Protein AF-A0A350XF36-F1 (afdb_monomer_lite)

Foldseek 3Di:
DPQDDDPVVLVVVCVVLVDDQDDDPVNLVSLVVLLVVLVPDPDDRPSSVVSNVSSVVSNVVVCCVPVVPPCVVVVVVVPD

Radius of gyration: 16.61 Å; chains: 1; bounding box: 53×28×35 Å

pLDDT: mean 86.58, std 16.82, range [41.75, 97.94]

Sequence (80 aa):
MTLTFDKNAYEALLAEVQPQVITSEEENERYLEIVEELMACKNRTPEQNALLKLLVLLIEEFEDEHYPLTREGINSLANS

Secondary structure (DSSP, 8-state):
------HHHHHHHHHHH------SHHHHHHHHHHHHHHHH-TT--HHHHHHHHHHHHHHHHHHHHHS---THHHHSTT--

Structure (mmCIF, N/CA/C/O backbone):
data_AF-A0A350XF36-F1
#
_entry.id   AF-A0A350XF36-F1
#
loop_
_atom_site.group_PDB
_atom_site.id
_atom_site.type_symbol
_atom_site.label_atom_id
_atom_site.label_alt_id
_atom_site.label_comp_id
_atom_site.label_asym_id
_atom_site.label_entity_id
_atom_site.label_seq_id
_atom_site.pdbx_PDB_ins_code
_atom_site.Cartn_x
_atom_site.Cartn_y
_atom_site.Cartn_z
_atom_site.occupancy
_atom_site.B_iso_or_equiv
_atom_site.auth_seq_id
_atom_site.auth_comp_id
_atom_site.auth_asym_id
_atom_site.auth_atom_id
_atom_site.pdbx_PDB_model_num
ATOM 1 N N . MET A 1 1 ? -13.174 -1.660 21.988 1.00 41.75 1 MET A N 1
ATOM 2 C CA . MET A 1 1 ? -13.768 -0.640 21.100 1.00 41.75 1 MET A CA 1
ATOM 3 C C . MET A 1 1 ? -13.802 -1.258 19.720 1.00 41.75 1 MET A C 1
ATOM 5 O O . MET A 1 1 ? -12.771 -1.748 19.282 1.00 41.75 1 MET A O 1
ATOM 9 N N . THR A 1 2 ? -14.977 -1.405 19.121 1.00 42.72 2 THR A N 1
ATOM 10 C CA . THR A 1 2 ? -15.141 -2.084 17.830 1.00 42.72 2 THR A CA 1
ATOM 11 C C . THR A 1 2 ? -14.419 -1.291 16.743 1.00 42.72 2 THR A C 1
ATOM 13 O O . THR A 1 2 ? -14.831 -0.191 16.397 1.00 42.72 2 THR A O 1
ATOM 16 N N . LEU A 1 3 ? -13.302 -1.862 16.283 1.00 62.31 3 LEU A N 1
ATOM 17 C CA . LEU A 1 3 ? -12.422 -1.415 15.203 1.00 62.31 3 LEU A CA 1
ATOM 18 C C . LEU A 1 3 ? -13.152 -1.559 13.862 1.00 62.31 3 LEU A C 1
ATOM 20 O O . LEU A 1 3 ? -12.901 -2.489 13.099 1.00 62.31 3 LEU A O 1
ATOM 24 N N . THR A 1 4 ? -14.144 -0.715 13.611 1.00 78.56 4 THR A N 1
ATOM 25 C CA . THR A 1 4 ? -14.826 -0.687 12.319 1.00 78.56 4 THR A CA 1
ATOM 26 C C . THR A 1 4 ? -13.939 0.027 11.317 1.00 78.56 4 THR A C 1
ATOM 28 O O . THR A 1 4 ? -13.671 1.211 11.481 1.00 78.56 4 THR A O 1
ATOM 31 N N . PHE A 1 5 ? -13.493 -0.716 10.308 1.00 89.88 5 PHE A N 1
ATOM 32 C CA . PHE A 1 5 ? -12.826 -0.175 9.132 1.00 89.88 5 PHE A CA 1
ATOM 33 C C . PHE A 1 5 ? -13.740 0.855 8.456 1.00 89.88 5 PHE A C 1
ATOM 35 O O . PHE A 1 5 ? -14.856 0.513 8.046 1.00 89.88 5 PHE A O 1
ATOM 42 N N . ASP A 1 6 ? -13.291 2.100 8.365 1.00 94.12 6 ASP A N 1
ATOM 43 C CA . ASP A 1 6 ? -14.027 3.181 7.723 1.00 94.12 6 ASP A CA 1
ATOM 44 C C . ASP A 1 6 ? -13.698 3.222 6.229 1.00 94.12 6 ASP A C 1
ATOM 46 O O . ASP A 1 6 ? -12.601 3.581 5.800 1.00 94.12 6 ASP A O 1
ATOM 50 N N . LYS A 1 7 ? -14.693 2.864 5.418 1.00 94.25 7 LYS A N 1
ATOM 51 C CA . LYS A 1 7 ? -14.560 2.863 3.962 1.00 94.25 7 LYS A CA 1
ATOM 52 C C . LYS A 1 7 ? -14.338 4.258 3.392 1.00 94.25 7 LYS A C 1
ATOM 54 O O . LYS A 1 7 ? -13.550 4.373 2.468 1.00 94.25 7 LYS A O 1
ATOM 59 N N . ASN A 1 8 ? -14.964 5.297 3.944 1.00 94.81 8 ASN A N 1
ATOM 60 C CA . ASN A 1 8 ? -14.802 6.658 3.424 1.00 94.81 8 ASN A CA 1
ATOM 61 C C . ASN A 1 8 ? -13.391 7.181 3.713 1.00 94.81 8 ASN A C 1
ATOM 63 O O . ASN A 1 8 ? -12.788 7.845 2.874 1.00 94.81 8 ASN A O 1
ATOM 67 N N . ALA A 1 9 ? -12.846 6.856 4.890 1.00 94.31 9 ALA A N 1
ATOM 68 C CA . ALA A 1 9 ? -11.468 7.200 5.228 1.00 94.31 9 ALA A CA 1
ATOM 69 C C . ALA A 1 9 ? -10.473 6.464 4.319 1.00 94.31 9 ALA A C 1
ATOM 71 O O . ALA A 1 9 ? -9.512 7.064 3.842 1.00 94.31 9 ALA A O 1
ATOM 72 N N . TYR A 1 10 ? -10.723 5.185 4.024 1.00 96.25 10 TYR A N 1
ATOM 73 C CA . TYR A 1 10 ? -9.895 4.438 3.081 1.00 96.25 10 TYR A CA 1
ATOM 74 C C . TYR A 1 10 ? -10.030 4.945 1.638 1.00 96.25 10 TYR A C 1
ATOM 76 O O . TYR A 1 10 ? -9.028 5.068 0.944 1.00 96.25 10 TYR A O 1
ATOM 84 N N . GLU A 1 11 ? -11.237 5.300 1.192 1.00 96.94 11 GLU A N 1
ATOM 85 C CA . GLU A 1 11 ? -11.473 5.918 -0.119 1.00 96.94 11 GLU A CA 1
ATOM 86 C C . GLU A 1 11 ? -10.711 7.237 -0.268 1.00 96.94 11 GLU A C 1
ATOM 88 O O . GLU A 1 11 ? -10.104 7.464 -1.311 1.00 96.94 11 GLU A O 1
ATOM 93 N N . ALA A 1 12 ? -10.676 8.074 0.773 1.00 96.88 12 ALA A N 1
ATOM 94 C CA . ALA A 1 12 ? -9.893 9.307 0.766 1.00 96.88 12 ALA A CA 1
ATOM 95 C C . ALA A 1 12 ? -8.387 9.030 0.619 1.00 96.88 12 ALA A C 1
ATOM 97 O O . ALA A 1 12 ? -7.735 9.649 -0.217 1.00 96.88 12 ALA A O 1
ATOM 98 N N . LEU A 1 13 ? -7.860 8.051 1.364 1.00 96.69 13 LEU A N 1
ATOM 99 C CA . LEU A 1 13 ? -6.460 7.627 1.252 1.00 96.69 13 LEU A CA 1
ATOM 100 C C . LEU A 1 13 ? -6.127 7.099 -0.153 1.00 96.69 13 LEU A C 1
ATOM 102 O O . LEU A 1 13 ? -5.085 7.428 -0.713 1.00 96.69 13 LEU A O 1
ATOM 106 N N . LEU A 1 14 ? -7.017 6.299 -0.745 1.00 97.31 14 LEU A N 1
ATOM 107 C CA . LEU A 1 14 ? -6.842 5.794 -2.107 1.00 97.31 14 LEU A CA 1
ATOM 108 C C . LEU A 1 14 ? -6.941 6.903 -3.157 1.00 97.31 14 LEU A C 1
ATOM 110 O O . LEU A 1 14 ? -6.208 6.864 -4.138 1.00 97.31 14 LEU A O 1
ATOM 114 N N . ALA A 1 15 ? -7.826 7.881 -2.970 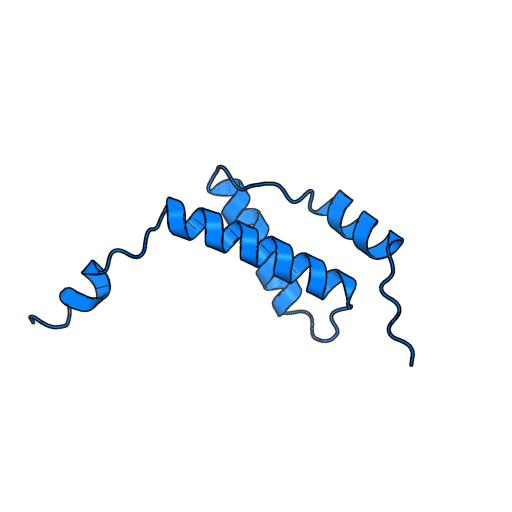1.00 97.06 15 ALA A N 1
ATOM 115 C CA . ALA A 1 15 ? -7.959 9.016 -3.878 1.00 97.06 15 ALA A CA 1
ATOM 116 C C . ALA A 1 15 ? -6.748 9.958 -3.818 1.00 97.06 15 ALA A C 1
ATOM 118 O O . ALA A 1 15 ? -6.419 10.589 -4.819 1.00 97.06 15 ALA A O 1
ATOM 119 N N . GLU A 1 16 ? -6.086 10.049 -2.664 1.00 95.56 16 GLU A N 1
ATOM 120 C CA . GLU A 1 16 ? -4.863 10.830 -2.486 1.00 95.56 16 GLU A CA 1
ATOM 121 C C . GLU A 1 16 ? -3.656 10.137 -3.128 1.00 95.56 16 GLU A C 1
ATOM 123 O O . GLU A 1 16 ? -2.963 10.733 -3.952 1.00 95.56 16 GLU A O 1
ATOM 128 N N . VAL A 1 17 ? -3.437 8.860 -2.804 1.00 95.44 17 VAL A N 1
ATOM 129 C CA . VAL A 1 17 ? -2.248 8.114 -3.249 1.00 95.44 17 VAL A CA 1
ATOM 130 C C . VAL A 1 17 ? -2.384 7.576 -4.676 1.00 95.44 17 VAL A C 1
ATOM 132 O O . VAL A 1 17 ? -1.380 7.413 -5.374 1.00 95.44 17 VAL A O 1
ATOM 135 N N . GLN A 1 18 ? -3.621 7.311 -5.107 1.00 96.56 18 GLN A N 1
ATOM 136 C CA . GLN A 1 18 ? -3.984 6.704 -6.393 1.00 96.56 18 GLN A CA 1
ATOM 137 C C . GLN A 1 18 ? -3.105 5.490 -6.729 1.00 96.56 18 GLN A C 1
ATOM 139 O O . GLN A 1 18 ? -2.424 5.490 -7.757 1.00 96.56 18 GLN A O 1
ATOM 144 N N . PRO A 1 19 ? -3.078 4.461 -5.855 1.00 95.81 19 PRO A N 1
ATOM 145 C CA . PRO A 1 19 ? -2.205 3.319 -6.050 1.00 95.81 19 PRO A CA 1
ATOM 146 C C . PRO A 1 19 ? -2.584 2.553 -7.320 1.00 95.81 19 PRO A C 1
ATOM 148 O O . PRO A 1 19 ? -3.736 2.165 -7.521 1.00 95.81 19 PRO A O 1
ATOM 151 N N . GLN A 1 20 ? -1.580 2.307 -8.146 1.00 96.12 20 GLN A N 1
ATOM 152 C CA . GLN A 1 20 ? -1.638 1.514 -9.368 1.00 96.12 20 GLN A CA 1
ATOM 153 C C . GLN A 1 20 ? -0.393 0.638 -9.484 1.00 96.12 20 GLN A C 1
ATOM 155 O O . GLN A 1 20 ? 0.595 0.882 -8.791 1.00 96.12 20 GLN A O 1
ATOM 160 N N . VAL A 1 21 ? -0.452 -0.360 -10.369 1.00 96.19 21 VAL A N 1
ATOM 161 C CA . VAL A 1 21 ? 0.715 -1.178 -10.726 1.00 96.19 21 VAL A CA 1
ATOM 162 C C . VAL A 1 21 ? 1.859 -0.248 -11.119 1.00 96.19 21 VAL A C 1
ATOM 164 O O . VAL A 1 21 ? 1.676 0.625 -11.966 1.00 96.19 21 VAL A O 1
ATOM 167 N N . ILE A 1 22 ? 3.000 -0.415 -10.458 1.00 96.88 22 ILE A N 1
ATOM 168 C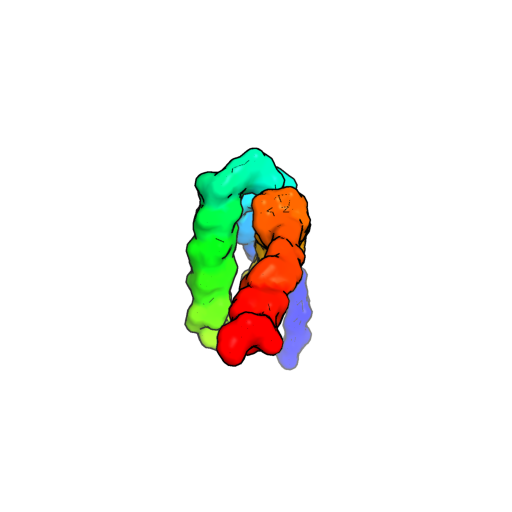 CA . ILE A 1 22 ? 4.185 0.413 -10.664 1.00 96.88 22 ILE A CA 1
ATOM 169 C C . ILE A 1 22 ? 4.805 0.012 -12.000 1.00 96.88 22 ILE A C 1
ATOM 171 O O . ILE A 1 22 ? 5.008 -1.170 -12.266 1.00 96.88 22 ILE A O 1
ATOM 175 N N . THR A 1 23 ? 5.090 0.994 -12.849 1.00 94.12 23 THR A N 1
ATOM 176 C CA . THR A 1 23 ? 5.690 0.767 -14.176 1.00 94.12 23 THR A CA 1
ATOM 177 C C . THR A 1 23 ? 6.948 1.598 -14.407 1.00 94.12 23 THR A C 1
ATOM 179 O O . THR A 1 23 ? 7.546 1.545 -15.482 1.00 94.12 23 THR A O 1
ATOM 182 N N . SER A 1 24 ? 7.346 2.385 -13.406 1.00 94.81 24 SER A N 1
ATOM 183 C CA . SER A 1 24 ? 8.489 3.288 -13.458 1.00 94.81 24 SER A CA 1
ATOM 184 C C . SER A 1 24 ? 9.134 3.460 -12.082 1.00 94.81 24 SER A C 1
ATOM 186 O O . SER A 1 24 ? 8.467 3.354 -11.055 1.00 94.81 24 SER A O 1
ATOM 188 N N . GLU A 1 25 ? 10.426 3.794 -12.070 1.00 94.75 25 GLU A N 1
ATOM 189 C CA . GLU A 1 25 ? 11.176 4.070 -10.835 1.00 94.75 25 GLU A CA 1
ATOM 190 C C . GLU A 1 25 ? 10.590 5.252 -10.048 1.00 94.75 25 GLU A C 1
ATOM 192 O O . GLU A 1 25 ? 10.495 5.187 -8.832 1.00 94.75 25 GLU A O 1
ATOM 197 N N . GLU A 1 26 ? 10.119 6.306 -10.726 1.00 95.75 26 GLU A N 1
ATOM 198 C CA . GLU A 1 26 ? 9.509 7.479 -10.073 1.00 95.75 26 GLU A CA 1
ATOM 199 C C . GLU A 1 26 ? 8.243 7.099 -9.281 1.00 95.75 26 GLU A C 1
ATOM 201 O O . GLU A 1 26 ? 7.972 7.630 -8.203 1.00 95.75 26 GLU A O 1
ATOM 206 N N . GLU A 1 27 ? 7.457 6.150 -9.796 1.00 96.19 27 GLU A N 1
ATOM 207 C CA . GLU A 1 27 ? 6.303 5.613 -9.074 1.00 96.19 27 GLU A CA 1
ATOM 208 C C . GLU A 1 27 ? 6.726 4.767 -7.873 1.00 96.19 27 GLU A C 1
ATOM 210 O O . GLU A 1 27 ? 6.089 4.862 -6.821 1.00 96.19 27 GLU A O 1
ATOM 215 N N . ASN A 1 28 ? 7.800 3.983 -8.016 1.00 95.69 28 ASN A N 1
ATOM 216 C CA . ASN A 1 28 ? 8.361 3.188 -6.930 1.00 95.69 28 ASN A CA 1
ATOM 217 C C . ASN A 1 28 ? 8.877 4.078 -5.791 1.00 95.69 28 ASN A C 1
ATOM 219 O O . ASN A 1 28 ? 8.481 3.901 -4.641 1.00 95.69 28 ASN A O 1
ATOM 223 N N . GLU A 1 29 ? 9.685 5.089 -6.121 1.00 96.75 29 GLU A N 1
ATOM 224 C CA . GLU A 1 29 ? 10.216 6.074 -5.173 1.00 96.75 29 GLU A CA 1
ATOM 225 C C . GLU A 1 29 ? 9.083 6.794 -4.430 1.00 96.75 29 GLU A C 1
ATOM 227 O O . GLU A 1 29 ? 9.090 6.854 -3.199 1.00 96.75 29 GLU A O 1
ATOM 232 N N . ARG A 1 30 ? 8.044 7.248 -5.148 1.00 96.94 30 ARG A N 1
ATOM 233 C CA . ARG A 1 30 ? 6.874 7.887 -4.525 1.00 96.94 30 ARG A CA 1
ATOM 234 C C . ARG A 1 30 ? 6.184 6.971 -3.514 1.00 96.94 30 ARG A C 1
ATOM 236 O O . ARG A 1 30 ? 5.775 7.424 -2.446 1.00 96.94 30 ARG A O 1
ATOM 243 N N . TYR A 1 31 ? 5.990 5.695 -3.844 1.00 97.62 31 TYR A N 1
ATOM 244 C CA . TYR A 1 31 ? 5.344 4.764 -2.917 1.00 97.62 31 TYR A CA 1
ATOM 245 C C . TYR A 1 31 ? 6.240 4.401 -1.737 1.00 97.62 31 TYR A C 1
ATOM 247 O O . TYR A 1 31 ? 5.715 4.264 -0.630 1.00 97.62 31 TYR A O 1
ATOM 255 N N . LEU A 1 32 ? 7.556 4.302 -1.935 1.00 97.06 32 LEU A N 1
ATOM 256 C CA . LEU A 1 32 ? 8.520 4.103 -0.854 1.00 97.06 32 LEU A CA 1
ATOM 257 C C . LEU A 1 32 ? 8.450 5.240 0.171 1.00 97.06 32 LEU A C 1
ATOM 259 O O . LEU A 1 32 ? 8.320 4.960 1.362 1.00 97.06 32 LEU A O 1
ATOM 263 N N . GLU A 1 33 ? 8.421 6.500 -0.272 1.00 97.50 33 GLU A N 1
ATOM 264 C CA . GLU A 1 33 ? 8.275 7.660 0.622 1.00 97.50 33 GLU A CA 1
ATOM 265 C C . GLU A 1 33 ? 6.998 7.565 1.477 1.00 97.50 33 GLU A C 1
ATOM 267 O O . GLU A 1 33 ? 7.040 7.688 2.704 1.00 97.50 33 GLU A O 1
ATOM 272 N N . ILE A 1 34 ? 5.856 7.253 0.856 1.00 96.81 34 ILE A N 1
ATOM 273 C CA . ILE A 1 34 ? 4.573 7.111 1.567 1.00 96.81 34 ILE A CA 1
ATOM 274 C C . ILE A 1 34 ? 4.620 5.940 2.559 1.00 96.81 34 ILE A C 1
ATOM 276 O O . ILE A 1 34 ? 4.097 6.029 3.675 1.00 96.81 34 ILE A O 1
ATOM 280 N N . VAL A 1 35 ? 5.241 4.823 2.176 1.00 97.25 35 VAL A N 1
ATOM 281 C CA . VAL A 1 35 ? 5.435 3.660 3.048 1.00 97.25 35 VAL A CA 1
ATOM 282 C C . VAL A 1 35 ? 6.286 4.034 4.263 1.00 97.25 35 VAL A C 1
ATOM 284 O O . VAL A 1 35 ? 5.904 3.693 5.386 1.00 97.25 35 VAL A O 1
ATOM 287 N N . GLU A 1 36 ? 7.379 4.774 4.083 1.00 96.69 36 GLU A N 1
ATOM 288 C CA . GLU A 1 36 ? 8.228 5.266 5.174 1.00 96.69 36 GLU A CA 1
ATOM 289 C C . GLU A 1 36 ? 7.463 6.178 6.141 1.00 96.69 36 GLU A C 1
ATOM 291 O O . GLU A 1 36 ? 7.508 5.969 7.362 1.00 96.69 36 GLU A O 1
ATOM 296 N N . GLU A 1 37 ? 6.691 7.132 5.618 1.00 95.75 37 GLU A N 1
ATOM 297 C CA . GLU A 1 37 ? 5.847 8.019 6.424 1.00 95.75 37 GLU A CA 1
ATOM 298 C C . GLU A 1 37 ? 4.809 7.237 7.240 1.00 95.75 37 GLU A C 1
ATOM 300 O O . GLU A 1 37 ? 4.648 7.443 8.453 1.00 95.75 37 GLU A O 1
ATOM 305 N N . LEU A 1 38 ? 4.130 6.280 6.600 1.00 95.12 38 LEU A N 1
ATOM 306 C CA . LEU A 1 38 ? 3.170 5.411 7.270 1.00 95.12 38 LEU A CA 1
ATOM 307 C C . LEU A 1 38 ? 3.863 4.568 8.343 1.00 95.12 38 LEU A C 1
ATOM 309 O O . LEU A 1 38 ? 3.349 4.471 9.461 1.00 95.12 38 LEU A O 1
ATOM 313 N N . MET A 1 39 ? 5.037 3.996 8.066 1.00 93.38 39 MET A N 1
ATOM 314 C CA . MET A 1 39 ? 5.811 3.216 9.036 1.00 93.38 39 MET A CA 1
ATOM 315 C C . MET A 1 39 ? 6.232 4.045 10.255 1.00 93.38 39 MET A C 1
ATOM 317 O O . MET A 1 39 ? 6.160 3.535 11.381 1.00 93.38 39 MET A O 1
ATOM 321 N N . ALA A 1 40 ? 6.576 5.320 10.060 1.00 94.88 40 ALA A N 1
ATOM 322 C CA . ALA A 1 40 ? 6.918 6.256 11.131 1.00 94.88 40 ALA A CA 1
ATOM 323 C C . ALA A 1 40 ? 5.712 6.663 12.007 1.00 94.88 40 ALA A C 1
ATOM 325 O O . ALA A 1 40 ? 5.884 7.073 13.163 1.00 94.88 40 ALA A O 1
ATOM 326 N N . CYS A 1 41 ? 4.478 6.521 11.508 1.00 91.31 41 CYS A N 1
ATOM 327 C CA . CYS A 1 41 ? 3.267 6.830 12.266 1.00 91.31 41 CYS A CA 1
ATOM 328 C C . CYS A 1 41 ? 3.040 5.840 13.430 1.00 91.31 41 CYS A C 1
ATOM 330 O O . CYS A 1 41 ? 2.787 4.652 13.232 1.00 91.31 41 CYS A O 1
ATOM 332 N N . LYS A 1 42 ? 3.071 6.333 14.679 1.00 88.88 42 LYS A N 1
ATOM 333 C CA . LYS A 1 42 ? 2.922 5.495 15.891 1.00 88.88 42 LYS A CA 1
ATOM 334 C C . LYS A 1 42 ? 1.516 4.921 16.095 1.00 88.88 42 LYS A C 1
ATOM 336 O O . LYS A 1 42 ? 1.383 3.829 16.634 1.00 88.88 42 LYS A O 1
ATOM 341 N N . ASN A 1 43 ? 0.482 5.654 15.685 1.00 90.00 43 ASN A N 1
ATOM 342 C CA . ASN A 1 43 ? -0.922 5.301 15.910 1.00 90.00 43 ASN A CA 1
ATOM 343 C C . ASN A 1 43 ? -1.655 5.154 14.573 1.00 90.00 43 ASN A C 1
ATOM 345 O O . ASN A 1 43 ? -2.625 5.865 14.316 1.00 90.00 43 ASN A O 1
ATOM 349 N N . ARG A 1 44 ? -1.171 4.252 13.712 1.00 91.88 44 ARG A N 1
ATOM 350 C CA . ARG A 1 44 ? -1.809 3.992 12.418 1.00 91.88 44 ARG A CA 1
ATOM 351 C C . ARG A 1 44 ? -3.241 3.499 12.582 1.00 91.88 44 ARG A C 1
ATOM 353 O O . ARG A 1 44 ? -3.509 2.596 13.381 1.00 91.88 44 ARG A O 1
ATOM 360 N N . THR A 1 45 ? -4.141 4.046 11.774 1.00 93.88 45 THR A N 1
ATOM 361 C CA . THR A 1 45 ? -5.513 3.541 11.675 1.00 93.88 45 THR A CA 1
ATOM 362 C C . THR A 1 45 ? -5.553 2.207 10.907 1.00 93.88 45 THR A C 1
ATOM 364 O O . THR A 1 45 ? -4.591 1.853 10.210 1.00 93.88 45 THR A O 1
ATOM 367 N N . PRO A 1 46 ? -6.643 1.424 11.008 1.00 94.06 46 PRO A N 1
ATOM 368 C CA . PRO A 1 46 ? -6.824 0.225 10.188 1.00 94.06 46 PRO A CA 1
ATOM 369 C C . PRO A 1 46 ? -6.717 0.492 8.677 1.00 94.06 46 PRO A C 1
ATOM 371 O O . PRO A 1 46 ? -6.168 -0.335 7.953 1.00 94.06 46 PRO A O 1
ATOM 374 N N . GLU A 1 47 ? -7.186 1.650 8.215 1.00 95.81 47 GLU A N 1
ATOM 375 C CA . GLU A 1 47 ? -7.182 2.071 6.810 1.00 95.81 47 GLU A CA 1
ATOM 376 C C . GLU A 1 47 ? -5.766 2.409 6.339 1.00 95.81 47 GLU A C 1
ATOM 378 O O . GLU A 1 47 ? -5.338 1.940 5.288 1.00 95.81 47 GLU A O 1
ATOM 383 N N . GLN A 1 48 ? -4.999 3.135 7.159 1.00 95.69 48 GLN A N 1
ATOM 384 C CA . GLN A 1 48 ? -3.580 3.397 6.906 1.00 95.69 48 GLN A CA 1
ATOM 385 C C . GLN A 1 48 ? -2.766 2.100 6.850 1.00 95.69 48 GLN A C 1
ATOM 387 O O . GLN A 1 48 ? -1.908 1.943 5.987 1.00 95.69 48 GLN A O 1
ATOM 392 N N . ASN A 1 49 ? -3.056 1.134 7.728 1.00 95.69 49 ASN A N 1
ATOM 393 C CA . ASN A 1 49 ? -2.428 -0.187 7.665 1.00 95.69 49 ASN A CA 1
ATOM 394 C C . ASN A 1 49 ? -2.829 -0.974 6.405 1.00 95.69 49 ASN A C 1
ATOM 396 O O . ASN A 1 49 ? -2.019 -1.750 5.902 1.00 95.69 49 ASN A O 1
ATOM 40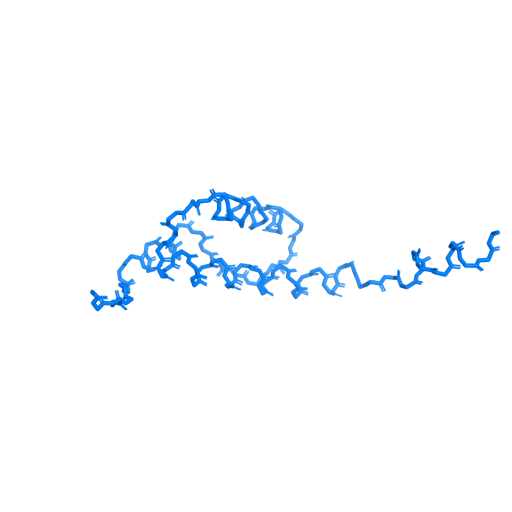0 N N . ALA A 1 50 ? -4.058 -0.819 5.906 1.00 96.19 50 ALA A N 1
ATOM 401 C CA . ALA A 1 50 ? -4.486 -1.454 4.660 1.00 96.19 50 ALA A CA 1
ATOM 402 C C . ALA A 1 50 ? -3.803 -0.827 3.437 1.00 96.19 50 ALA A C 1
ATOM 404 O O . ALA A 1 50 ? -3.336 -1.563 2.572 1.00 96.19 50 ALA A O 1
ATOM 405 N N . LEU A 1 51 ? -3.687 0.505 3.397 1.00 97.50 51 LEU A N 1
ATOM 406 C CA . LEU A 1 51 ? -2.935 1.212 2.360 1.00 97.50 51 LEU A CA 1
ATOM 407 C C . LEU A 1 51 ? -1.455 0.810 2.381 1.00 97.50 51 LEU A C 1
ATOM 409 O O . LEU A 1 51 ? -0.924 0.434 1.345 1.00 97.50 51 LEU A O 1
ATOM 413 N N . LEU A 1 52 ? -0.819 0.803 3.558 1.00 97.44 52 LEU A N 1
ATOM 414 C CA . LEU A 1 52 ? 0.578 0.389 3.724 1.00 97.44 52 LEU A CA 1
ATOM 415 C C . LEU A 1 52 ? 0.833 -0.996 3.117 1.00 97.44 52 LEU A C 1
ATOM 417 O O . LEU A 1 52 ? 1.761 -1.167 2.338 1.00 97.44 52 LEU A O 1
ATOM 421 N N . LYS A 1 53 ? -0.014 -1.981 3.440 1.00 97.44 53 LYS A N 1
ATOM 422 C CA . LYS A 1 53 ? 0.110 -3.340 2.890 1.00 97.44 53 LYS A CA 1
ATOM 423 C C . LYS A 1 53 ? -0.049 -3.384 1.372 1.00 97.44 53 LYS A C 1
ATOM 425 O O . LYS A 1 53 ? 0.633 -4.170 0.730 1.00 97.44 53 LYS A O 1
ATOM 430 N N . LEU A 1 54 ? -0.958 -2.580 0.819 1.00 97.94 54 LEU A N 1
ATOM 431 C CA . LEU A 1 54 ? -1.158 -2.498 -0.625 1.00 97.94 54 LEU A CA 1
ATOM 432 C C . LEU A 1 54 ? 0.081 -1.924 -1.319 1.00 97.94 54 LEU A C 1
ATOM 434 O O . LEU A 1 54 ? 0.534 -2.500 -2.298 1.00 97.94 54 LEU A O 1
ATOM 438 N N . LEU A 1 55 ? 0.636 -0.827 -0.798 1.00 97.94 55 LEU A N 1
ATOM 439 C CA . LEU A 1 55 ? 1.825 -0.196 -1.374 1.00 97.94 55 LEU A CA 1
ATOM 440 C C . 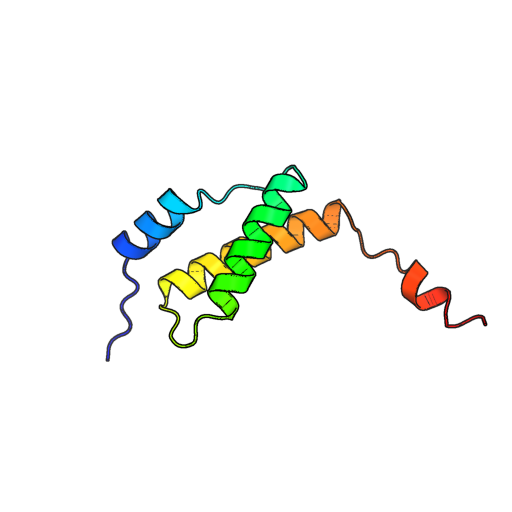LEU A 1 55 ? 3.047 -1.111 -1.298 1.00 97.94 55 LEU A C 1
ATOM 442 O O . LEU A 1 55 ? 3.733 -1.261 -2.299 1.00 97.94 55 LEU A O 1
ATOM 446 N N . VAL A 1 56 ? 3.270 -1.778 -0.161 1.00 97.31 56 VAL A N 1
ATOM 447 C CA . VAL A 1 56 ? 4.359 -2.760 -0.019 1.00 97.31 56 VAL A CA 1
ATOM 448 C C . VAL A 1 56 ? 4.236 -3.870 -1.062 1.00 97.31 56 VAL A C 1
ATOM 450 O O . VAL A 1 56 ? 5.214 -4.163 -1.731 1.00 97.31 56 VAL A O 1
ATOM 453 N N . LEU A 1 57 ? 3.038 -4.426 -1.269 1.00 97.38 57 LEU A N 1
ATOM 454 C CA . LEU A 1 57 ? 2.829 -5.476 -2.271 1.00 97.38 57 LEU A CA 1
ATOM 455 C C . LEU A 1 57 ? 3.113 -4.993 -3.703 1.00 97.38 57 LEU A C 1
ATOM 457 O O . LEU A 1 57 ? 3.640 -5.747 -4.510 1.00 97.38 57 LEU A O 1
ATOM 461 N N . LEU A 1 58 ? 2.759 -3.746 -4.026 1.00 97.56 58 LEU A N 1
ATOM 462 C CA . LEU A 1 58 ? 3.041 -3.160 -5.339 1.00 97.56 58 LEU A CA 1
ATOM 463 C C . LEU A 1 58 ? 4.541 -2.918 -5.558 1.00 97.56 58 LEU A C 1
ATOM 465 O O . LEU A 1 58 ? 5.027 -3.142 -6.663 1.00 97.56 58 LEU A O 1
ATOM 469 N N . ILE A 1 59 ? 5.247 -2.466 -4.519 1.00 96.25 59 ILE A N 1
ATOM 470 C CA . ILE A 1 59 ? 6.700 -2.250 -4.537 1.00 96.25 59 ILE A CA 1
ATOM 471 C C . ILE A 1 59 ? 7.429 -3.586 -4.683 1.00 96.25 59 ILE A C 1
ATOM 473 O O . ILE A 1 59 ? 8.272 -3.711 -5.559 1.00 96.25 59 ILE A O 1
ATOM 477 N N . GLU A 1 60 ? 7.072 -4.594 -3.880 1.00 95.06 60 GLU A N 1
ATOM 478 C CA . GLU A 1 60 ? 7.684 -5.930 -3.937 1.00 95.06 60 GLU A CA 1
ATOM 479 C C . GLU A 1 60 ? 7.553 -6.550 -5.337 1.00 95.06 60 GLU A C 1
ATOM 481 O O . GLU A 1 60 ? 8.539 -7.038 -5.877 1.00 95.06 60 GLU A O 1
ATOM 486 N N . GLU A 1 61 ? 6.370 -6.466 -5.960 1.00 95.19 61 GLU A N 1
ATOM 487 C CA . GLU A 1 61 ? 6.160 -6.952 -7.333 1.00 95.19 61 GLU A CA 1
ATOM 488 C C . GLU A 1 61 ? 7.065 -6.222 -8.341 1.00 95.19 61 GLU A C 1
ATOM 490 O O . GLU A 1 61 ? 7.681 -6.850 -9.200 1.00 95.19 61 GLU A O 1
ATOM 495 N N . PHE A 1 62 ? 7.186 -4.894 -8.227 1.00 94.44 62 PHE A N 1
ATOM 496 C CA . PHE A 1 62 ? 8.053 -4.106 -9.104 1.00 94.44 62 PHE A CA 1
ATOM 497 C C . PHE A 1 62 ? 9.533 -4.443 -8.907 1.00 94.44 62 PHE A C 1
ATOM 499 O O . PHE A 1 62 ? 10.256 -4.635 -9.888 1.00 94.44 62 PHE A O 1
ATOM 506 N N . GLU A 1 63 ? 9.984 -4.531 -7.655 1.00 92.00 63 GLU A N 1
ATOM 507 C CA . GLU A 1 63 ? 11.368 -4.845 -7.309 1.00 92.00 63 GLU A CA 1
ATOM 508 C C . GLU A 1 63 ? 11.755 -6.265 -7.724 1.00 92.00 63 GLU A C 1
ATOM 510 O O . GLU A 1 63 ? 12.859 -6.462 -8.228 1.00 92.00 63 GLU A O 1
ATOM 515 N N . ASP A 1 64 ? 10.858 -7.242 -7.598 1.00 90.62 64 ASP A N 1
ATOM 516 C CA . ASP A 1 64 ? 11.109 -8.609 -8.058 1.00 90.62 64 ASP A CA 1
ATOM 517 C C . ASP A 1 64 ? 11.298 -8.678 -9.587 1.00 90.62 64 ASP A C 1
ATOM 519 O O . ASP A 1 64 ? 12.117 -9.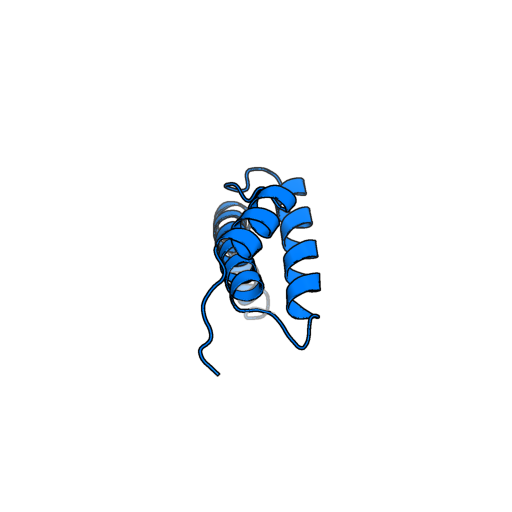466 -10.074 1.00 90.62 64 ASP A O 1
ATOM 523 N N . GLU A 1 65 ? 10.593 -7.838 -10.356 1.00 87.38 65 GLU A N 1
ATOM 524 C CA . GLU A 1 65 ? 10.755 -7.737 -11.812 1.00 87.38 65 GLU A CA 1
ATOM 525 C C . GLU A 1 65 ? 12.009 -6.947 -12.238 1.00 87.38 65 GLU A C 1
ATOM 527 O O . GLU A 1 65 ? 12.686 -7.338 -13.195 1.00 87.38 65 GLU A O 1
ATOM 532 N N . HIS A 1 66 ? 12.326 -5.842 -11.551 1.00 85.38 66 HIS A N 1
ATOM 533 C CA . HIS A 1 66 ? 13.360 -4.875 -11.966 1.00 85.38 66 HIS A CA 1
ATOM 534 C C . HIS A 1 66 ? 14.720 -5.113 -11.306 1.00 85.38 66 HIS A C 1
ATOM 536 O O . HIS A 1 66 ? 15.768 -4.936 -11.934 1.00 85.38 66 HIS A O 1
ATOM 542 N N . TYR A 1 67 ? 14.706 -5.578 -10.061 1.00 81.31 67 TYR A N 1
ATOM 543 C CA . TYR A 1 67 ? 15.871 -5.930 -9.259 1.00 81.31 67 TYR A CA 1
ATOM 544 C C . TYR A 1 67 ? 15.792 -7.396 -8.819 1.00 81.31 67 TYR A C 1
ATOM 546 O O . TYR A 1 67 ? 15.955 -7.677 -7.626 1.00 81.31 67 TYR A O 1
ATOM 554 N N . PRO A 1 68 ? 15.579 -8.354 -9.750 1.00 71.94 68 PRO A N 1
ATOM 555 C CA . PRO A 1 68 ? 15.477 -9.760 -9.396 1.00 71.94 68 PRO A CA 1
ATOM 556 C C . PRO A 1 68 ? 16.741 -10.111 -8.640 1.00 71.94 68 PRO A C 1
ATOM 558 O O . PRO A 1 68 ? 17.817 -10.018 -9.231 1.00 71.94 68 PRO A O 1
ATOM 561 N N . LEU A 1 69 ? 16.608 -10.437 -7.344 1.00 64.19 69 LEU A N 1
ATOM 562 C CA . LEU A 1 69 ? 17.713 -10.633 -6.407 1.00 64.19 69 LEU A CA 1
ATOM 563 C C . LEU A 1 69 ? 18.835 -11.392 -7.104 1.00 64.19 69 LEU A C 1
ATOM 565 O O . LEU A 1 69 ? 18.833 -12.629 -7.165 1.00 64.19 69 LEU A O 1
ATOM 569 N N . THR A 1 70 ? 19.807 -10.663 -7.658 1.00 56.50 70 THR A N 1
ATOM 570 C CA . THR A 1 70 ? 20.947 -11.307 -8.271 1.00 56.50 70 THR A CA 1
ATOM 571 C C . THR A 1 70 ? 21.659 -11.905 -7.088 1.00 56.50 70 THR A C 1
ATOM 573 O O . THR A 1 70 ? 22.293 -11.218 -6.285 1.00 56.50 70 THR A O 1
ATOM 576 N N . ARG A 1 71 ? 21.559 -13.225 -6.981 1.00 50.97 71 ARG A N 1
ATOM 577 C CA . ARG A 1 71 ? 22.296 -14.081 -6.051 1.00 50.97 71 ARG A CA 1
ATOM 578 C C . ARG A 1 71 ? 23.826 -13.915 -6.179 1.00 50.97 71 ARG A C 1
ATOM 580 O O . ARG A 1 71 ? 24.578 -14.678 -5.586 1.00 50.97 71 ARG A O 1
ATOM 587 N N . GLU A 1 72 ? 24.295 -12.936 -6.950 1.00 53.34 72 GLU A N 1
ATOM 588 C CA . GLU A 1 72 ? 25.675 -12.490 -7.100 1.00 53.34 72 GLU A CA 1
ATOM 589 C C . GLU A 1 72 ? 26.193 -11.730 -5.870 1.00 53.34 72 GLU A C 1
ATOM 591 O O . GLU A 1 72 ? 27.378 -11.837 -5.560 1.00 53.34 72 GLU A O 1
ATOM 596 N N . GLY A 1 73 ? 25.326 -11.075 -5.085 1.00 51.78 73 GLY A N 1
ATOM 597 C CA . GLY A 1 73 ? 25.742 -10.425 -3.831 1.00 51.78 73 GLY A CA 1
ATOM 598 C C . GLY A 1 73 ? 26.177 -11.405 -2.730 1.00 51.78 73 GLY A C 1
ATOM 599 O O . GLY A 1 73 ? 27.004 -11.072 -1.885 1.00 51.78 73 GLY A O 1
ATOM 600 N N . ILE A 1 74 ? 25.670 -12.643 -2.759 1.00 55.47 74 ILE A N 1
ATOM 601 C CA . ILE A 1 74 ? 25.962 -13.666 -1.739 1.00 55.47 74 ILE A CA 1
ATOM 602 C C . ILE A 1 74 ? 27.171 -14.526 -2.151 1.00 55.47 74 ILE A C 1
ATOM 604 O O . ILE A 1 74 ? 27.968 -14.927 -1.306 1.00 55.47 74 ILE A O 1
ATOM 608 N N . ASN A 1 75 ? 27.365 -14.764 -3.453 1.00 52.34 75 ASN A N 1
ATOM 609 C CA . ASN A 1 75 ? 28.447 -15.620 -3.952 1.00 52.34 75 ASN A CA 1
ATOM 610 C C . ASN A 1 75 ? 29.810 -14.909 -4.075 1.00 52.34 75 ASN A C 1
ATOM 612 O O . ASN A 1 75 ? 30.834 -15.587 -4.139 1.00 52.34 75 ASN A O 1
ATOM 616 N N . SER A 1 76 ? 29.849 -13.570 -4.078 1.00 51.41 76 SER A N 1
ATOM 617 C CA . SER A 1 76 ? 31.102 -12.794 -4.143 1.00 51.41 76 SER A CA 1
ATOM 618 C C . SER A 1 76 ? 31.898 -12.820 -2.824 1.00 51.41 76 SER A C 1
ATOM 620 O O . SER A 1 76 ? 33.125 -12.902 -2.829 1.00 51.41 76 SER A O 1
ATOM 622 N N . LEU A 1 77 ? 31.210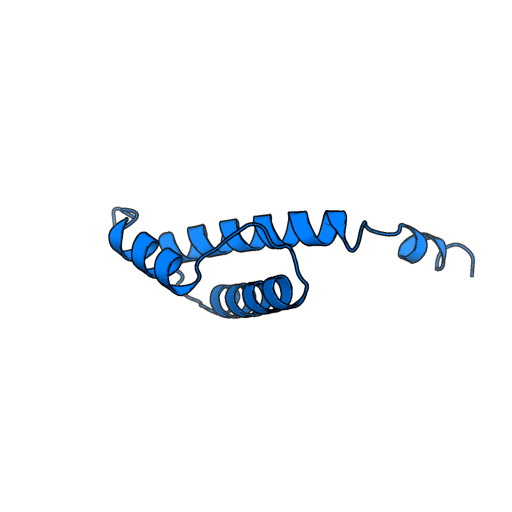 -12.862 -1.676 1.00 56.19 77 LEU A N 1
ATOM 623 C CA . LEU A 1 77 ? 31.845 -12.922 -0.349 1.00 56.19 77 LEU A CA 1
ATOM 624 C C . LEU A 1 77 ? 32.221 -14.346 0.094 1.00 56.19 77 LEU A C 1
ATOM 626 O O . LEU A 1 77 ? 32.955 -14.508 1.062 1.00 56.19 77 LEU A O 1
ATOM 630 N N . ALA A 1 78 ? 31.738 -15.378 -0.605 1.00 55.16 78 ALA A N 1
ATOM 631 C CA . ALA A 1 78 ? 32.035 -16.777 -0.288 1.00 55.16 78 ALA A CA 1
ATOM 632 C C . ALA A 1 78 ? 33.315 -17.313 -0.965 1.00 55.16 78 ALA A C 1
ATOM 634 O O . ALA A 1 78 ? 33.771 -18.395 -0.608 1.00 55.16 78 ALA A O 1
ATOM 635 N N . ASN A 1 79 ? 33.892 -16.570 -1.920 1.00 53.38 79 ASN A N 1
ATOM 636 C CA . ASN A 1 79 ? 35.080 -16.966 -2.695 1.00 53.38 79 ASN A CA 1
ATOM 637 C C . ASN A 1 79 ? 36.266 -15.981 -2.570 1.00 53.38 79 ASN A C 1
ATOM 639 O O . ASN A 1 79 ? 37.143 -15.987 -3.436 1.00 53.38 79 ASN A O 1
ATOM 643 N N . SER A 1 80 ? 36.301 -15.142 -1.527 1.00 48.47 80 SER A N 1
ATOM 644 C CA . SER A 1 80 ? 37.443 -14.256 -1.219 1.00 48.47 80 SER A CA 1
ATOM 645 C C . SER A 1 80 ? 38.233 -14.742 -0.009 1.00 48.47 80 SER A C 1
ATOM 647 O O . SER A 1 80 ? 37.585 -15.135 0.986 1.00 48.47 80 SER A O 1
#